Protein AF-A0A849E1C5-F1 (afdb_monomer_lite)

pLDDT: mean 87.69, std 10.36, range [52.19, 96.81]

Structure (mmCIF, N/CA/C/O backbone):
data_AF-A0A849E1C5-F1
#
_entry.id   AF-A0A849E1C5-F1
#
loop_
_atom_site.group_PDB
_atom_site.id
_atom_site.type_symbol
_atom_site.label_atom_id
_atom_site.label_alt_id
_atom_site.label_comp_id
_atom_site.label_asym_id
_atom_site.label_entity_id
_atom_site.label_seq_id
_atom_site.pdbx_PDB_ins_code
_atom_site.Cartn_x
_atom_site.Cartn_y
_atom_site.Cartn_z
_atom_site.occupancy
_atom_site.B_iso_or_equiv
_atom_site.auth_seq_id
_atom_site.auth_comp_id
_atom_site.auth_asym_id
_atom_site.auth_atom_id
_atom_site.pdbx_PDB_model_num
ATOM 1 N N . MET A 1 1 ? -20.811 -6.276 10.883 1.00 52.19 1 MET A N 1
ATOM 2 C CA . MET A 1 1 ? -19.353 -6.539 10.820 1.00 52.19 1 MET A CA 1
ATOM 3 C C . MET A 1 1 ? -18.674 -5.496 11.689 1.00 52.19 1 MET A C 1
ATOM 5 O O . MET A 1 1 ? -19.154 -4.373 11.677 1.00 52.19 1 MET A O 1
ATOM 9 N N . SER A 1 2 ? -17.645 -5.842 12.468 1.00 62.50 2 SER A N 1
ATOM 10 C CA . SER A 1 2 ? -16.882 -4.824 13.203 1.00 62.50 2 SER A CA 1
ATOM 11 C C . SER A 1 2 ? -16.233 -3.858 12.209 1.00 62.50 2 SER A C 1
ATOM 13 O O . SER A 1 2 ? -15.779 -4.284 11.147 1.00 62.50 2 SER A O 1
ATOM 15 N N . GLU A 1 3 ? -16.220 -2.572 12.541 1.00 67.12 3 GLU A N 1
ATOM 16 C CA . GLU A 1 3 ? -15.715 -1.471 11.708 1.00 67.12 3 GLU A CA 1
ATOM 17 C C . GLU A 1 3 ? -14.304 -1.746 11.161 1.00 67.12 3 GLU A C 1
ATOM 19 O O . GLU A 1 3 ? -14.019 -1.542 9.983 1.00 67.12 3 GLU A O 1
ATOM 24 N N . ASN A 1 4 ? -13.467 -2.388 11.976 1.00 70.50 4 ASN A N 1
ATOM 25 C CA . ASN A 1 4 ? -12.127 -2.817 11.601 1.00 70.50 4 ASN A CA 1
ATOM 26 C C . ASN A 1 4 ? -12.085 -3.866 10.467 1.00 70.50 4 ASN A C 1
ATOM 28 O O . ASN A 1 4 ? -11.294 -3.766 9.528 1.00 70.50 4 ASN A O 1
ATOM 32 N N . LYS A 1 5 ? -12.992 -4.855 10.495 1.00 72.81 5 LYS A N 1
ATOM 33 C CA . LYS A 1 5 ? -13.091 -5.861 9.422 1.00 72.81 5 LYS A CA 1
ATOM 34 C C . LYS A 1 5 ? -13.491 -5.220 8.094 1.00 72.81 5 LYS A C 1
ATOM 36 O O . LYS A 1 5 ? -13.080 -5.714 7.047 1.00 72.81 5 LYS A O 1
ATOM 41 N N . ASN A 1 6 ? -14.274 -4.140 8.147 1.00 83.94 6 ASN A N 1
ATOM 42 C CA . ASN A 1 6 ? -14.624 -3.360 6.967 1.00 83.94 6 ASN A CA 1
ATOM 43 C C . ASN A 1 6 ? -13.403 -2.591 6.440 1.00 83.94 6 ASN A C 1
ATOM 45 O O . ASN A 1 6 ? -13.082 -2.708 5.261 1.00 83.94 6 ASN A O 1
ATOM 49 N N . LEU A 1 7 ? -12.659 -1.909 7.319 1.00 86.56 7 LEU A N 1
ATOM 50 C CA . LEU A 1 7 ? -11.439 -1.189 6.943 1.00 86.56 7 LEU A CA 1
ATOM 51 C C . LEU A 1 7 ? -10.415 -2.104 6.260 1.00 86.56 7 LEU A C 1
ATOM 53 O O . LEU A 1 7 ? -9.977 -1.812 5.149 1.00 86.56 7 LEU A O 1
ATOM 57 N N . LYS A 1 8 ? -10.091 -3.255 6.862 1.00 90.00 8 LYS A N 1
ATOM 58 C CA . LYS A 1 8 ? -9.167 -4.225 6.255 1.00 90.00 8 LYS A CA 1
ATOM 59 C C . LYS A 1 8 ? -9.617 -4.652 4.854 1.00 90.00 8 LYS A C 1
ATOM 61 O O . LYS A 1 8 ? -8.793 -4.766 3.950 1.00 90.00 8 LYS A O 1
ATOM 66 N N . HIS A 1 9 ? -10.914 -4.898 4.662 1.00 91.06 9 HIS A N 1
ATOM 67 C CA . HIS A 1 9 ? -11.448 -5.299 3.361 1.00 91.06 9 HIS A CA 1
ATOM 68 C C . HIS A 1 9 ? -11.294 -4.188 2.314 1.00 91.06 9 HIS A C 1
ATOM 70 O O . HIS A 1 9 ? -10.882 -4.463 1.188 1.00 91.06 9 HIS A O 1
ATOM 76 N N . LEU A 1 10 ? -11.572 -2.939 2.696 1.00 92.62 10 LEU A N 1
ATOM 77 C CA . LEU A 1 10 ? -11.429 -1.770 1.826 1.00 92.62 10 LEU A CA 1
ATOM 78 C C . LEU A 1 10 ? -9.964 -1.533 1.436 1.00 92.62 10 LEU A C 1
ATOM 80 O O . LEU A 1 10 ? -9.668 -1.340 0.259 1.00 92.62 10 LEU A O 1
ATOM 84 N N . VAL A 1 11 ? -9.036 -1.653 2.389 1.00 94.12 11 VAL A N 1
ATOM 85 C CA . VAL A 1 11 ? -7.591 -1.542 2.126 1.00 94.12 11 VAL A CA 1
ATOM 86 C C . VAL A 1 11 ? -7.105 -2.643 1.179 1.00 94.12 11 VAL A C 1
ATOM 88 O O . VAL A 1 11 ? -6.348 -2.367 0.249 1.00 94.12 11 VAL A O 1
ATOM 91 N N . LEU A 1 12 ? -7.562 -3.886 1.353 1.00 94.62 12 LEU A N 1
ATOM 92 C CA . LEU A 1 12 ? -7.203 -4.986 0.449 1.00 94.62 12 LEU A CA 1
ATOM 93 C C . LEU A 1 12 ? -7.784 -4.803 -0.960 1.00 94.62 12 LEU A C 1
ATOM 95 O O . LEU A 1 12 ? -7.115 -5.118 -1.947 1.00 94.62 12 LEU A O 1
ATOM 99 N N . ALA A 1 13 ? -9.005 -4.277 -1.072 1.00 95.12 13 ALA A N 1
ATOM 100 C CA . ALA A 1 13 ? -9.595 -3.928 -2.362 1.00 95.12 13 ALA A CA 1
ATOM 101 C C . ALA A 1 13 ? -8.781 -2.827 -3.059 1.00 95.12 13 ALA A C 1
ATOM 103 O O . ALA A 1 13 ? -8.451 -2.956 -4.240 1.00 95.12 13 ALA A O 1
ATOM 104 N N . LEU A 1 14 ? -8.376 -1.799 -2.309 1.00 95.75 14 LEU A N 1
ATOM 105 C CA . LEU A 1 14 ? -7.531 -0.725 -2.814 1.00 95.75 14 LEU A CA 1
ATOM 106 C C . LEU A 1 14 ? -6.171 -1.251 -3.299 1.00 95.75 14 LEU A C 1
ATOM 108 O O . LEU A 1 14 ? -5.758 -0.962 -4.422 1.00 95.75 14 LEU A O 1
ATOM 112 N N . LEU A 1 15 ? -5.510 -2.092 -2.502 1.00 96.81 15 LEU A N 1
ATOM 113 C CA . LEU A 1 15 ? -4.254 -2.740 -2.880 1.00 96.81 15 LEU A CA 1
ATOM 114 C C . LEU A 1 15 ? -4.395 -3.552 -4.176 1.00 96.81 15 LEU A C 1
ATOM 116 O O . LEU A 1 15 ? -3.517 -3.502 -5.037 1.00 96.81 15 LEU A O 1
ATOM 120 N N . ASN A 1 16 ? -5.497 -4.284 -4.349 1.00 96.56 16 ASN A N 1
ATOM 121 C CA . ASN A 1 16 ? -5.740 -5.044 -5.575 1.00 96.56 16 ASN A CA 1
ATOM 122 C C . ASN A 1 16 ? -5.920 -4.140 -6.802 1.00 96.56 16 ASN A C 1
ATOM 124 O O . ASN A 1 16 ? -5.407 -4.479 -7.870 1.00 96.56 16 ASN A O 1
ATOM 128 N N . ASN A 1 17 ? -6.554 -2.975 -6.654 1.00 95.94 17 ASN A N 1
ATOM 129 C CA . ASN A 1 17 ? -6.623 -1.985 -7.731 1.00 95.94 17 ASN A CA 1
ATOM 130 C C . ASN A 1 17 ? -5.222 -1.495 -8.123 1.00 95.94 17 ASN A C 1
ATOM 132 O O . ASN A 1 17 ? -4.897 -1.433 -9.308 1.00 95.94 17 ASN A O 1
ATOM 136 N N . HIS A 1 18 ? -4.357 -1.213 -7.146 1.00 96.12 18 HIS A N 1
ATOM 137 C CA . HIS A 1 18 ? -2.968 -0.817 -7.408 1.00 96.12 18 HIS A CA 1
ATOM 138 C C . HIS A 1 18 ? -2.136 -1.937 -8.038 1.00 96.12 18 HIS A C 1
ATOM 140 O O . HIS A 1 18 ? -1.365 -1.674 -8.956 1.00 96.12 18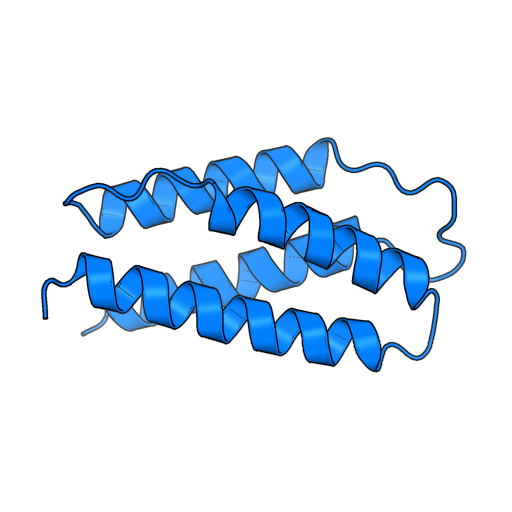 HIS A O 1
ATOM 146 N N . ARG A 1 19 ? -2.350 -3.202 -7.651 1.00 95.38 19 ARG A N 1
ATOM 147 C CA . ARG A 1 19 ? -1.720 -4.361 -8.316 1.00 95.38 19 ARG A CA 1
ATOM 148 C C . ARG A 1 19 ? -2.104 -4.444 -9.794 1.00 95.38 19 ARG A C 1
ATOM 150 O O . ARG A 1 19 ? -1.244 -4.707 -10.632 1.00 95.38 19 ARG A O 1
ATOM 157 N N . GLN A 1 20 ? -3.373 -4.199 -10.124 1.00 95.19 20 GLN A N 1
ATOM 158 C CA . GLN A 1 20 ? -3.838 -4.169 -11.514 1.00 95.19 20 GLN A CA 1
ATOM 159 C C . GLN A 1 20 ? -3.246 -2.986 -12.289 1.00 95.19 20 GLN A C 1
ATOM 161 O O . GLN A 1 20 ? -2.791 -3.173 -13.416 1.00 95.19 20 GLN A O 1
ATOM 166 N N . LYS A 1 21 ? -3.202 -1.787 -11.688 1.00 92.69 21 LYS A N 1
ATOM 167 C CA . LYS A 1 21 ? -2.559 -0.603 -12.286 1.00 92.69 21 LYS A CA 1
ATOM 168 C C . LYS A 1 21 ? -1.078 -0.868 -12.579 1.00 92.69 21 LYS A C 1
ATOM 170 O O . LYS A 1 21 ? -0.656 -0.696 -13.717 1.00 92.69 21 LYS A O 1
ATOM 175 N N . ALA A 1 22 ? -0.330 -1.389 -11.605 1.00 91.38 22 ALA A N 1
ATOM 176 C CA . ALA A 1 22 ? 1.078 -1.752 -11.767 1.00 91.38 22 ALA A CA 1
ATOM 177 C C . ALA A 1 22 ? 1.286 -2.802 -12.873 1.00 91.38 22 ALA A C 1
ATOM 179 O O . ALA A 1 22 ? 2.172 -2.661 -13.715 1.00 91.38 22 ALA A O 1
ATOM 180 N N . ALA A 1 23 ? 0.428 -3.827 -12.938 1.00 91.50 23 ALA A N 1
ATOM 181 C CA . ALA A 1 23 ? 0.477 -4.841 -13.993 1.00 91.50 23 ALA A CA 1
ATOM 182 C C . ALA A 1 23 ? 0.191 -4.282 -15.400 1.00 91.50 23 ALA A C 1
ATOM 184 O O . ALA A 1 23 ? 0.626 -4.876 -16.389 1.00 91.50 23 ALA A O 1
ATOM 185 N N . ASN A 1 24 ? -0.504 -3.151 -15.493 1.00 90.56 24 ASN A N 1
ATOM 186 C CA . ASN A 1 24 ? -0.816 -2.462 -16.742 1.00 90.56 24 ASN A CA 1
ATOM 187 C C . ASN A 1 24 ? 0.090 -1.246 -16.999 1.00 90.56 24 ASN A C 1
ATOM 189 O O . ASN A 1 24 ? -0.170 -0.503 -17.944 1.00 90.56 24 ASN A O 1
ATOM 193 N N . SER A 1 25 ? 1.139 -1.035 -16.192 1.00 85.88 25 SER A N 1
ATOM 194 C CA . SER A 1 25 ? 2.066 0.079 -16.398 1.00 85.88 25 SER A CA 1
ATOM 195 C C . SER A 1 25 ? 2.742 -0.022 -17.767 1.00 85.88 25 SER A C 1
ATOM 197 O O . SER A 1 25 ? 3.230 -1.088 -18.154 1.00 85.88 25 SER A O 1
ATOM 199 N N . ALA A 1 26 ? 2.770 1.097 -18.492 1.00 82.44 26 ALA A N 1
ATOM 200 C CA . ALA A 1 26 ? 3.378 1.193 -19.818 1.00 82.44 26 ALA A CA 1
ATOM 201 C C . ALA A 1 26 ? 4.917 1.193 -19.767 1.00 82.44 26 ALA A C 1
ATOM 203 O O . ALA A 1 26 ? 5.557 0.741 -20.714 1.00 82.44 26 ALA A O 1
ATOM 204 N N . TYR A 1 27 ? 5.492 1.665 -18.658 1.00 77.56 27 TYR A N 1
ATOM 205 C CA . TYR A 1 27 ? 6.934 1.801 -18.440 1.00 77.56 27 TYR A CA 1
ATOM 206 C C . TYR A 1 27 ? 7.320 1.194 -17.090 1.00 77.56 27 TYR A C 1
ATOM 208 O O . TYR A 1 27 ? 6.503 1.199 -16.165 1.00 77.56 27 TYR A O 1
ATOM 216 N N . ASP A 1 28 ? 8.532 0.635 -17.001 1.00 80.81 28 ASP A N 1
ATOM 217 C CA . ASP A 1 28 ? 9.120 0.043 -15.787 1.00 80.81 28 ASP A CA 1
ATOM 218 C C . ASP A 1 28 ? 8.136 -0.813 -14.980 1.00 80.81 28 ASP A C 1
ATOM 220 O O . ASP A 1 28 ? 8.031 -0.760 -13.755 1.00 80.81 28 ASP A O 1
ATOM 224 N 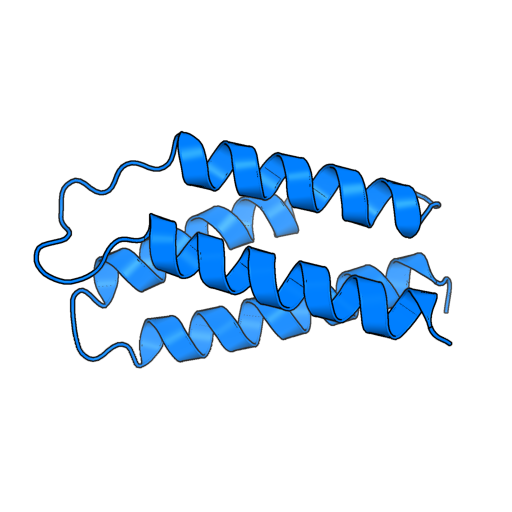N . LYS A 1 29 ? 7.371 -1.637 -15.699 1.00 86.75 29 LYS A N 1
ATOM 225 C CA . LYS A 1 29 ? 6.321 -2.488 -15.133 1.00 86.75 29 LYS A CA 1
ATOM 226 C C . LYS A 1 29 ? 6.831 -3.371 -13.991 1.00 86.75 29 LYS A C 1
ATOM 228 O O . LYS A 1 29 ? 6.106 -3.594 -13.026 1.00 86.75 29 LYS A O 1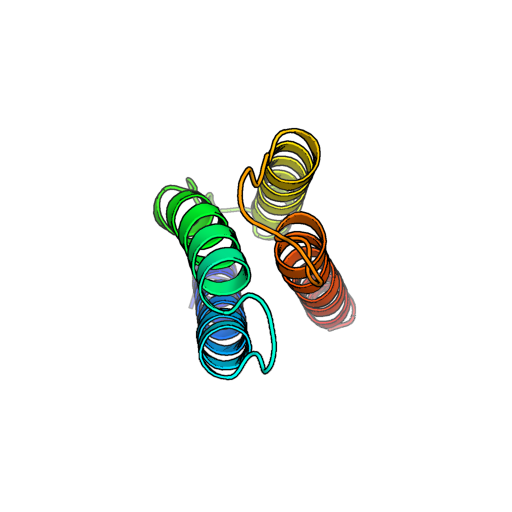
ATOM 233 N N . SER A 1 30 ? 8.061 -3.876 -14.082 1.00 88.19 30 SER A N 1
ATOM 234 C CA . SER A 1 30 ? 8.691 -4.640 -13.000 1.00 88.19 30 SER A CA 1
ATOM 235 C C . SER A 1 30 ? 8.872 -3.805 -11.733 1.00 88.19 30 SER A C 1
ATOM 237 O O . SER A 1 30 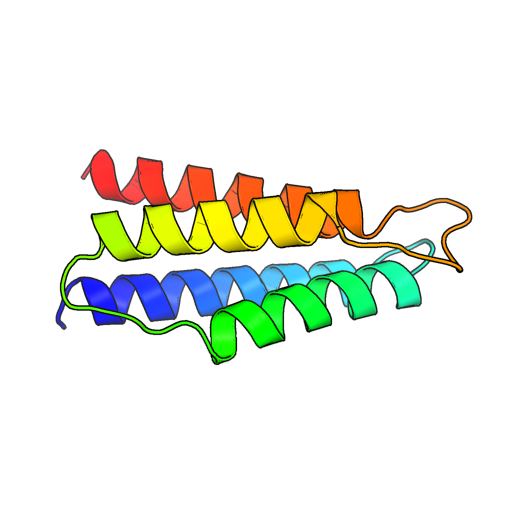? 8.571 -4.315 -10.657 1.00 88.19 30 SER A O 1
ATOM 239 N N . VAL A 1 31 ? 9.284 -2.541 -11.856 1.00 89.19 31 VAL A N 1
ATOM 240 C CA . VAL A 1 31 ? 9.459 -1.601 -10.737 1.00 89.19 31 VAL A CA 1
ATOM 241 C C . VAL A 1 31 ? 8.122 -1.348 -10.047 1.00 89.19 31 VAL A C 1
ATOM 243 O O . VAL A 1 31 ? 7.998 -1.580 -8.845 1.00 89.19 31 VAL A O 1
ATOM 246 N N . ALA A 1 32 ? 7.084 -1.000 -10.813 1.00 91.00 32 ALA A N 1
ATOM 247 C CA . ALA A 1 32 ? 5.745 -0.774 -10.264 1.00 91.00 32 ALA A CA 1
ATOM 248 C C . ALA A 1 32 ? 5.188 -2.029 -9.564 1.00 91.00 32 ALA A C 1
ATOM 250 O O . ALA A 1 32 ? 4.651 -1.962 -8.455 1.00 91.00 32 ALA A O 1
ATOM 251 N N . ILE A 1 33 ? 5.346 -3.209 -10.182 1.00 93.06 33 ILE A N 1
ATOM 252 C CA . ILE A 1 33 ? 4.905 -4.482 -9.591 1.00 93.06 33 ILE A CA 1
ATOM 253 C C . ILE A 1 33 ? 5.661 -4.769 -8.291 1.00 93.06 33 ILE A C 1
ATOM 255 O O . ILE A 1 33 ? 5.033 -5.162 -7.308 1.00 93.06 33 ILE A O 1
ATOM 259 N N . GLN A 1 34 ? 6.983 -4.594 -8.266 1.00 92.88 34 GLN A N 1
ATOM 260 C CA . GLN A 1 34 ? 7.803 -4.851 -7.079 1.00 92.88 34 GLN A CA 1
ATOM 261 C C . GLN A 1 34 ? 7.462 -3.893 -5.935 1.00 92.88 34 GLN A C 1
ATOM 263 O O . GLN A 1 34 ? 7.312 -4.340 -4.792 1.00 92.88 34 GLN A O 1
ATOM 268 N N . ALA A 1 35 ? 7.249 -2.615 -6.240 1.00 93.19 35 ALA A N 1
ATOM 269 C CA . ALA A 1 35 ? 6.890 -1.600 -5.259 1.00 93.19 35 ALA A CA 1
ATOM 270 C C . ALA A 1 35 ? 5.544 -1.906 -4.596 1.00 93.19 35 ALA A C 1
ATOM 272 O O . ALA A 1 35 ? 5.449 -2.009 -3.368 1.00 93.19 35 ALA A O 1
ATOM 273 N N . ILE A 1 36 ? 4.514 -2.176 -5.405 1.00 95.94 36 ILE A N 1
ATOM 274 C CA . ILE A 1 36 ? 3.185 -2.533 -4.899 1.00 95.94 36 ILE A CA 1
ATOM 275 C C . ILE A 1 36 ? 3.185 -3.905 -4.215 1.00 95.94 36 ILE A C 1
ATOM 277 O O . ILE A 1 36 ? 2.488 -4.094 -3.217 1.00 95.94 36 ILE A O 1
ATOM 281 N N . ALA A 1 37 ? 3.977 -4.872 -4.684 1.00 95.12 37 ALA A N 1
ATOM 282 C CA . ALA A 1 37 ? 4.129 -6.152 -3.995 1.00 95.12 37 ALA A CA 1
ATOM 283 C C . ALA A 1 37 ? 4.765 -5.976 -2.608 1.00 95.12 37 ALA A C 1
ATOM 285 O O . ALA A 1 37 ? 4.342 -6.633 -1.655 1.00 95.12 37 ALA A O 1
ATOM 286 N N . THR A 1 38 ? 5.740 -5.076 -2.477 1.00 95.06 38 THR A N 1
ATOM 287 C CA . THR A 1 38 ? 6.397 -4.766 -1.201 1.00 95.06 38 THR A CA 1
ATOM 288 C C . THR A 1 38 ? 5.433 -4.081 -0.235 1.00 95.06 38 THR A C 1
ATOM 290 O O . THR A 1 38 ? 5.292 -4.537 0.901 1.00 95.06 38 THR A O 1
ATOM 293 N N . ALA A 1 39 ? 4.688 -3.072 -0.696 1.00 95.88 39 ALA A N 1
ATOM 294 C CA . ALA A 1 39 ? 3.614 -2.462 0.091 1.00 95.88 39 ALA A CA 1
ATOM 295 C C . ALA A 1 39 ? 2.534 -3.486 0.483 1.00 95.88 39 ALA A C 1
ATOM 297 O O . ALA A 1 39 ? 2.056 -3.497 1.616 1.00 95.88 39 ALA A O 1
ATOM 298 N N . GLY A 1 40 ? 2.200 -4.407 -0.424 1.00 96.12 40 GLY A N 1
ATOM 299 C CA . GLY A 1 40 ? 1.250 -5.482 -0.162 1.00 96.12 40 GLY A CA 1
ATOM 300 C C . GLY A 1 40 ? 1.693 -6.418 0.961 1.00 96.12 40 GLY A C 1
ATOM 301 O O . GLY A 1 40 ? 0.890 -6.723 1.834 1.00 96.12 40 GLY A O 1
ATOM 302 N N . LYS A 1 41 ? 2.974 -6.807 1.008 1.00 96.31 41 LYS A N 1
ATOM 303 C CA . LYS A 1 41 ? 3.518 -7.614 2.118 1.00 96.31 41 LYS A CA 1
ATOM 304 C C . LYS A 1 41 ? 3.397 -6.901 3.465 1.00 96.31 41 LYS A C 1
ATOM 306 O O . LYS A 1 41 ? 3.103 -7.549 4.469 1.00 96.31 41 LYS A O 1
ATOM 311 N N . LEU A 1 42 ? 3.612 -5.585 3.493 1.00 96.19 42 LEU A N 1
ATOM 312 C CA . LEU A 1 42 ? 3.423 -4.776 4.698 1.00 96.19 42 LEU A CA 1
ATOM 313 C C . LEU A 1 42 ? 1.955 -4.806 5.146 1.00 96.19 42 LEU A C 1
ATOM 315 O O . LEU A 1 42 ? 1.684 -5.098 6.305 1.00 96.19 42 LEU A O 1
ATOM 319 N N . ILE A 1 43 ? 1.009 -4.594 4.226 1.00 95.00 43 ILE A N 1
ATOM 320 C CA . ILE A 1 43 ? -0.436 -4.648 4.514 1.00 95.00 43 ILE A CA 1
ATOM 321 C C . ILE A 1 43 ? -0.871 -6.046 4.988 1.00 95.00 43 ILE A C 1
ATOM 323 O O . ILE A 1 43 ? -1.647 -6.164 5.937 1.00 95.00 43 ILE A O 1
ATOM 327 N N . ASP A 1 44 ? -0.366 -7.106 4.355 1.00 93.12 44 ASP A N 1
ATOM 328 C CA . ASP A 1 44 ? -0.720 -8.494 4.678 1.00 93.12 44 ASP A CA 1
ATOM 329 C C . ASP A 1 44 ? -0.229 -8.906 6.078 1.00 93.12 44 ASP A C 1
ATOM 331 O O . ASP A 1 44 ? -0.884 -9.699 6.759 1.00 93.12 44 ASP A O 1
ATOM 335 N N . THR A 1 45 ? 0.904 -8.351 6.522 1.00 93.50 45 THR A N 1
ATOM 336 C CA . THR A 1 45 ? 1.505 -8.612 7.843 1.00 93.50 45 THR A CA 1
ATOM 337 C C . THR A 1 45 ? 1.093 -7.600 8.918 1.00 93.50 45 THR A C 1
ATOM 339 O O . THR A 1 45 ? 1.396 -7.802 10.100 1.00 93.50 45 THR A O 1
ATOM 342 N N . PHE A 1 46 ? 0.368 -6.545 8.534 1.00 93.88 46 PHE A N 1
ATOM 343 C CA . PHE A 1 46 ? -0.091 -5.495 9.434 1.00 93.88 46 PHE A CA 1
ATOM 344 C C . PHE A 1 46 ? -0.996 -6.060 10.537 1.00 93.88 46 PHE A C 1
ATOM 346 O O . PHE A 1 46 ? -1.922 -6.840 10.286 1.00 93.88 46 PHE A O 1
ATOM 353 N N . GLN A 1 47 ? -0.718 -5.662 11.777 1.00 91.62 47 GLN A N 1
ATOM 354 C CA . GLN A 1 47 ? -1.467 -6.103 12.949 1.00 91.62 47 GLN A CA 1
ATOM 355 C C . GLN A 1 47 ? -2.667 -5.182 13.165 1.00 91.62 47 GLN A C 1
ATOM 357 O O . GLN A 1 47 ? -2.544 -4.113 13.754 1.00 91.62 47 GLN A O 1
ATOM 362 N N . TRP A 1 48 ? -3.823 -5.616 12.667 1.00 89.44 48 TRP A N 1
ATOM 363 C CA . TRP A 1 48 ? -5.096 -4.916 12.834 1.00 89.44 48 TRP A CA 1
ATOM 364 C C . TRP A 1 48 ? -5.593 -5.036 14.281 1.00 89.44 48 TRP A C 1
ATOM 366 O O . TRP A 1 48 ? -5.616 -6.134 14.845 1.00 89.44 48 TRP A O 1
ATOM 376 N N . THR A 1 49 ? -5.993 -3.916 14.873 1.00 87.75 49 THR A N 1
ATOM 377 C CA . THR A 1 49 ? -6.507 -3.813 16.242 1.00 87.75 49 THR A CA 1
ATOM 378 C C . THR A 1 49 ? -8.036 -3.675 16.248 1.00 87.75 49 THR A C 1
ATOM 380 O O . THR A 1 49 ? -8.712 -4.047 15.294 1.00 87.75 49 THR A O 1
ATOM 383 N N . GLU A 1 50 ? -8.634 -3.187 17.338 1.00 82.12 50 GLU A N 1
ATOM 384 C CA . GLU A 1 50 ? -10.069 -2.866 17.373 1.00 82.12 50 GLU A CA 1
ATOM 385 C C . GLU A 1 50 ? -10.364 -1.418 16.945 1.00 82.12 50 GLU A C 1
ATOM 387 O O . GLU A 1 50 ? -11.501 -1.105 16.598 1.00 82.12 50 GLU A O 1
ATOM 392 N N . SER A 1 51 ? -9.350 -0.544 16.902 1.00 87.12 51 SER A N 1
ATOM 393 C CA . SER A 1 51 ? -9.509 0.874 16.559 1.00 87.12 51 SER A CA 1
ATOM 394 C C . SER A 1 51 ? -9.182 1.121 15.090 1.00 87.12 51 SER A C 1
ATOM 396 O O . SER A 1 51 ? -8.016 1.156 14.700 1.00 87.12 51 SER A O 1
ATOM 398 N N . ALA A 1 52 ? -10.218 1.331 14.274 1.00 84.69 52 ALA A N 1
ATOM 399 C CA . ALA A 1 52 ? -10.063 1.632 12.851 1.00 84.69 52 ALA A CA 1
ATOM 400 C C . ALA A 1 52 ? -9.218 2.899 12.612 1.00 84.69 52 ALA A C 1
ATOM 402 O O . ALA A 1 52 ? -8.368 2.911 11.727 1.00 84.69 52 ALA A O 1
ATOM 403 N N . HIS A 1 53 ? -9.390 3.932 13.442 1.00 85.94 53 HIS A N 1
ATOM 404 C CA . HIS A 1 53 ? -8.620 5.174 13.341 1.00 85.94 53 HIS A CA 1
ATOM 405 C C . HIS A 1 53 ? -7.121 4.968 13.630 1.00 85.94 53 HIS A C 1
ATOM 407 O O . HIS A 1 53 ? -6.266 5.452 12.880 1.00 85.94 53 HIS A O 1
ATOM 413 N N . ASN A 1 54 ? -6.788 4.212 14.685 1.00 89.69 54 ASN A N 1
ATOM 414 C CA . ASN A 1 54 ? -5.390 3.917 15.017 1.00 89.69 54 ASN A CA 1
ATOM 415 C C . ASN A 1 54 ? -4.751 3.034 13.947 1.00 89.69 54 ASN A C 1
ATOM 417 O O . ASN A 1 54 ? -3.624 3.295 13.534 1.00 89.69 54 ASN A O 1
ATOM 421 N N . ASP A 1 55 ? -5.475 2.024 13.466 1.00 91.38 55 ASP A N 1
ATOM 422 C CA . ASP A 1 55 ? -4.992 1.143 12.406 1.00 91.38 55 ASP A CA 1
ATOM 423 C C . ASP A 1 55 ? -4.715 1.913 11.120 1.00 91.38 55 ASP A C 1
ATOM 425 O O . ASP A 1 55 ? -3.670 1.721 10.503 1.00 91.38 55 ASP A O 1
ATOM 429 N N . HIS A 1 56 ? -5.601 2.837 10.750 1.00 90.56 56 HIS A N 1
ATOM 430 C CA . HIS A 1 56 ? -5.407 3.678 9.578 1.00 90.56 56 HIS A CA 1
ATOM 431 C C . HIS A 1 56 ? -4.162 4.563 9.704 1.00 90.56 56 HIS A C 1
ATOM 433 O O . HIS A 1 56 ? -3.353 4.647 8.780 1.00 90.56 56 HIS A O 1
ATOM 439 N N . THR A 1 57 ? -3.989 5.210 10.858 1.00 91.94 57 THR A N 1
ATOM 440 C CA . THR A 1 57 ? -2.840 6.085 11.129 1.00 91.94 57 THR A CA 1
ATOM 441 C C . THR A 1 57 ? -1.52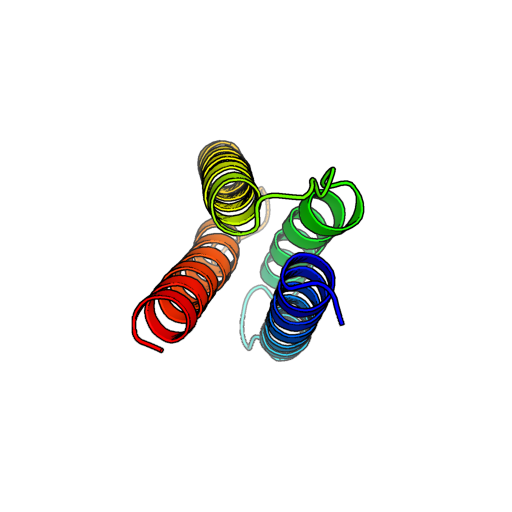8 5.301 11.124 1.00 91.94 57 THR A C 1
ATOM 443 O O . THR A 1 57 ? -0.580 5.684 10.439 1.00 91.94 57 THR A O 1
ATOM 446 N N . ASN A 1 58 ? -1.486 4.168 11.826 1.00 94.56 58 ASN A N 1
ATOM 447 C CA . ASN A 1 58 ? -0.298 3.321 11.917 1.00 94.56 58 ASN A CA 1
ATOM 448 C C . ASN A 1 58 ? 0.072 2.710 10.559 1.00 94.56 58 ASN A C 1
ATOM 450 O O . ASN A 1 58 ? 1.255 2.621 10.215 1.00 94.56 58 ASN A O 1
ATOM 454 N N . LEU A 1 59 ? -0.926 2.298 9.770 1.00 95.12 59 LEU A N 1
ATOM 455 C CA . LEU A 1 59 ? -0.700 1.771 8.429 1.00 95.12 59 LEU A CA 1
ATOM 456 C C . LEU A 1 59 ? -0.141 2.848 7.494 1.00 95.12 59 LEU A C 1
ATOM 458 O O . LEU A 1 59 ? 0.832 2.580 6.790 1.00 95.12 59 LEU A O 1
ATOM 462 N N . LEU A 1 60 ? -0.708 4.060 7.515 1.00 95.50 60 LEU A N 1
ATOM 463 C CA . LEU A 1 60 ? -0.198 5.193 6.736 1.00 95.50 60 LEU A CA 1
ATOM 464 C C . LEU A 1 60 ? 1.262 5.493 7.080 1.00 95.50 60 LEU A C 1
ATOM 466 O O . LEU A 1 60 ? 2.094 5.526 6.178 1.00 95.50 60 LEU A O 1
ATOM 470 N N . GLN A 1 61 ? 1.591 5.619 8.367 1.00 95.88 61 GLN A N 1
ATOM 471 C CA . GLN A 1 61 ? 2.969 5.854 8.813 1.00 95.88 61 GLN A CA 1
ATOM 472 C C . GLN A 1 61 ? 3.925 4.748 8.348 1.00 95.88 61 GLN A C 1
ATOM 474 O O . GLN A 1 61 ? 5.035 5.025 7.898 1.00 95.88 61 GLN A O 1
ATOM 479 N N . SER A 1 62 ? 3.488 3.488 8.410 1.00 96.44 62 SER A N 1
ATOM 480 C CA . SER A 1 62 ? 4.296 2.348 7.964 1.00 96.44 62 SER A CA 1
ATOM 481 C C . SER A 1 62 ? 4.541 2.371 6.450 1.00 96.44 62 SER A C 1
ATOM 483 O O . SER A 1 62 ? 5.643 2.066 5.995 1.00 96.44 62 SER A O 1
ATOM 485 N N . LEU A 1 63 ? 3.535 2.756 5.658 1.00 96.31 63 LEU A N 1
ATOM 486 C CA . LEU A 1 63 ? 3.657 2.896 4.205 1.00 96.31 63 LEU A CA 1
ATOM 487 C C . LEU A 1 63 ? 4.495 4.118 3.806 1.00 96.31 63 LEU A C 1
ATOM 489 O O . LEU A 1 63 ? 5.262 4.032 2.849 1.00 96.31 63 LEU A O 1
ATOM 493 N N . GLU A 1 64 ? 4.399 5.233 4.533 1.00 95.81 64 GLU A N 1
ATOM 494 C CA . GLU A 1 64 ? 5.260 6.403 4.325 1.00 95.81 64 GLU A CA 1
ATOM 495 C C . GLU A 1 64 ? 6.724 6.066 4.604 1.00 95.81 64 GLU A C 1
ATOM 497 O O . GLU A 1 64 ? 7.574 6.303 3.744 1.00 95.81 64 GLU A O 1
ATOM 502 N N . ALA A 1 65 ? 7.005 5.414 5.735 1.00 94.94 65 ALA A N 1
ATOM 503 C CA . ALA A 1 65 ? 8.345 4.940 6.060 1.00 94.94 65 ALA A CA 1
ATOM 504 C C . ALA A 1 65 ? 8.864 3.948 5.007 1.00 94.94 65 ALA A C 1
ATOM 506 O O . ALA A 1 65 ? 10.032 4.020 4.612 1.00 94.94 65 ALA A O 1
ATOM 507 N N . LEU A 1 66 ? 8.003 3.051 4.506 1.00 94.44 66 LEU A N 1
ATOM 508 C CA . LEU A 1 66 ? 8.350 2.184 3.384 1.00 94.44 66 LEU A CA 1
ATOM 509 C C . LEU A 1 66 ? 8.733 3.024 2.163 1.00 94.44 66 LEU A C 1
ATOM 511 O O . LEU A 1 66 ? 9.822 2.830 1.641 1.00 94.44 66 LEU A O 1
ATOM 515 N N . ARG A 1 67 ? 7.894 3.975 1.735 1.00 93.88 67 ARG A N 1
ATOM 516 C CA . ARG A 1 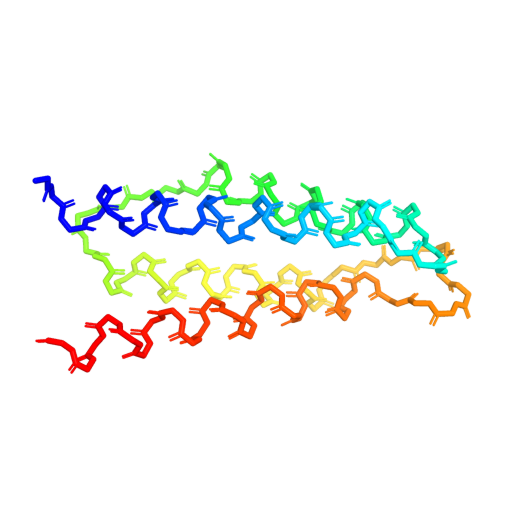67 ? 8.151 4.842 0.571 1.00 93.88 67 ARG A CA 1
ATOM 517 C C . ARG A 1 67 ? 9.471 5.603 0.688 1.00 93.88 67 ARG A C 1
ATOM 519 O O . ARG A 1 67 ? 10.200 5.720 -0.294 1.00 93.88 67 ARG A O 1
ATOM 526 N N . GLU A 1 68 ? 9.773 6.152 1.859 1.00 91.06 68 GLU A N 1
ATOM 527 C CA . GLU A 1 68 ? 11.001 6.920 2.089 1.00 91.06 68 GLU A CA 1
ATOM 528 C C . GLU A 1 68 ? 12.254 6.055 1.927 1.00 91.06 68 GLU A C 1
ATOM 530 O O . GLU A 1 68 ? 13.200 6.470 1.248 1.00 91.06 68 GLU A O 1
ATOM 535 N N . ASN A 1 69 ? 12.218 4.838 2.474 1.00 89.56 69 ASN A N 1
ATOM 536 C CA . ASN A 1 69 ? 13.334 3.890 2.458 1.00 89.56 69 ASN A CA 1
ATOM 537 C C . ASN A 1 69 ? 13.364 2.985 1.219 1.00 89.56 69 ASN A C 1
ATOM 539 O O . ASN A 1 69 ? 14.336 2.260 1.013 1.00 89.56 69 ASN A O 1
ATOM 543 N N . TYR A 1 70 ? 12.315 3.005 0.400 1.00 88.50 70 TYR A N 1
ATOM 544 C CA . TYR A 1 70 ? 12.221 2.171 -0.787 1.00 88.50 70 TYR A CA 1
ATOM 545 C C . TYR A 1 70 ? 13.282 2.590 -1.810 1.00 88.50 70 TYR A C 1
ATOM 547 O O . TYR A 1 70 ? 13.424 3.771 -2.121 1.00 88.50 70 TYR A O 1
ATOM 555 N N . TYR A 1 71 ? 14.047 1.637 -2.324 1.00 81.31 71 TYR A N 1
ATOM 556 C CA . TYR A 1 71 ? 15.092 1.893 -3.307 1.00 81.31 71 TYR A CA 1
ATOM 557 C C . TYR A 1 71 ? 14.873 0.983 -4.507 1.00 81.31 71 TYR A C 1
ATOM 559 O O . TYR A 1 71 ? 14.904 -0.238 -4.365 1.00 81.31 71 TYR A O 1
ATOM 567 N N . ASP A 1 72 ? 14.677 1.591 -5.672 1.00 75.12 72 ASP A N 1
ATOM 568 C CA . ASP A 1 72 ? 14.640 0.888 -6.947 1.00 75.12 72 ASP A CA 1
ATOM 569 C C . ASP A 1 72 ? 15.991 1.058 -7.630 1.00 75.12 72 ASP A C 1
ATOM 571 O O . ASP A 1 72 ? 16.397 2.180 -7.937 1.00 75.12 72 ASP A O 1
ATOM 575 N N . SER A 1 73 ? 16.691 -0.049 -7.877 1.00 64.44 73 SER A N 1
ATOM 576 C CA . SER A 1 73 ? 17.919 -0.035 -8.678 1.00 64.44 73 SER A CA 1
ATOM 577 C C . SER A 1 73 ? 17.649 0.063 -10.182 1.00 64.44 73 SER A C 1
ATOM 579 O O . SER A 1 73 ? 18.559 0.407 -10.931 1.00 64.44 73 SER A O 1
ATOM 581 N N . ASP A 1 74 ? 16.414 -0.228 -10.610 1.00 66.06 74 ASP A N 1
ATOM 582 C CA . ASP A 1 74 ? 16.097 -0.612 -11.993 1.00 66.06 74 ASP A CA 1
ATOM 583 C C . ASP A 1 74 ? 15.114 0.344 -12.708 1.00 66.06 74 ASP A C 1
ATOM 585 O O . ASP A 1 74 ? 14.664 0.036 -13.809 1.00 66.06 74 ASP A O 1
ATOM 589 N N . GLY A 1 75 ? 14.733 1.475 -12.099 1.00 61.97 75 GLY A N 1
ATOM 590 C CA . GLY A 1 75 ? 13.794 2.437 -12.701 1.00 61.97 75 GLY A CA 1
ATOM 591 C C . GLY A 1 75 ? 14.482 3.434 -13.635 1.00 61.97 75 GLY A C 1
ATOM 592 O O . GLY A 1 75 ? 15.359 4.179 -13.200 1.00 61.97 75 GLY A O 1
ATOM 593 N N . GLU A 1 76 ? 14.071 3.474 -14.904 1.00 64.25 76 GLU A N 1
ATOM 594 C CA . GLU A 1 76 ? 14.587 4.406 -15.921 1.00 64.25 76 GLU A CA 1
ATOM 595 C C . GLU A 1 76 ? 13.610 5.577 -16.168 1.00 64.25 76 GLU A C 1
ATOM 597 O O . GLU A 1 76 ? 14.028 6.711 -16.403 1.00 64.25 76 GLU A O 1
ATOM 602 N N . TYR A 1 77 ? 12.305 5.319 -16.048 1.00 61.66 77 TYR A N 1
ATOM 603 C CA . TYR A 1 77 ? 11.191 6.216 -16.371 1.00 61.66 77 TYR A CA 1
ATOM 604 C C . TYR A 1 77 ? 10.131 6.315 -15.261 1.00 61.66 77 TYR A C 1
ATOM 606 O O . TYR A 1 77 ? 9.448 7.338 -15.173 1.00 61.66 77 TYR A O 1
ATOM 614 N N . SER A 1 78 ? 9.964 5.286 -14.421 1.00 65.62 78 SER A N 1
ATOM 615 C CA . SER A 1 78 ? 9.077 5.309 -13.252 1.00 65.62 78 SER A CA 1
ATOM 616 C C . SER A 1 78 ? 9.844 5.052 -11.952 1.00 65.62 78 SER A C 1
ATOM 618 O O . SER A 1 78 ? 10.933 4.483 -11.930 1.00 65.62 78 SER A O 1
ATOM 620 N N . SER A 1 79 ? 9.273 5.518 -10.841 1.00 81.38 79 SER A N 1
ATOM 621 C CA . SER A 1 79 ? 9.804 5.265 -9.504 1.00 81.38 79 SER A CA 1
ATOM 622 C C . SER A 1 79 ? 8.764 4.496 -8.716 1.00 81.38 79 SER A C 1
ATOM 624 O O . SER A 1 79 ? 7.647 4.982 -8.544 1.00 81.38 79 SER A O 1
ATOM 626 N N . GLY A 1 80 ? 9.134 3.356 -8.146 1.00 85.88 80 GLY A N 1
ATOM 627 C CA . GLY A 1 80 ? 8.251 2.610 -7.264 1.00 85.88 80 GLY A CA 1
ATOM 628 C C . GLY A 1 80 ? 7.880 3.393 -6.001 1.00 85.88 80 GLY A C 1
ATOM 629 O O . GLY A 1 80 ? 6.815 3.170 -5.425 1.00 85.88 80 GLY A O 1
ATOM 630 N N . LYS A 1 81 ? 8.664 4.416 -5.617 1.00 91.44 81 LYS A N 1
ATOM 631 C CA . LYS A 1 81 ? 8.235 5.405 -4.609 1.00 91.44 81 LYS A CA 1
ATOM 632 C C . LYS A 1 81 ? 6.970 6.152 -5.028 1.00 91.44 81 LYS A C 1
ATOM 634 O O . LYS A 1 81 ? 6.148 6.464 -4.167 1.00 91.44 81 LYS A O 1
ATOM 639 N N . ALA A 1 82 ? 6.818 6.462 -6.315 1.00 90.88 82 ALA A N 1
ATOM 640 C CA . ALA A 1 82 ? 5.626 7.120 -6.836 1.00 90.88 82 ALA A CA 1
ATOM 641 C C . ALA A 1 82 ? 4.416 6.180 -6.770 1.00 90.88 82 ALA A C 1
ATOM 643 O O . ALA A 1 82 ? 3.374 6.601 -6.276 1.00 90.88 82 ALA A O 1
ATOM 644 N N . ASP A 1 83 ? 4.575 4.906 -7.143 1.00 93.00 83 ASP A N 1
ATOM 645 C CA . ASP A 1 83 ? 3.509 3.899 -7.034 1.00 93.00 83 ASP A CA 1
ATOM 646 C C . ASP A 1 83 ? 3.055 3.695 -5.578 1.00 93.00 83 ASP A C 1
ATOM 648 O O . ASP A 1 83 ? 1.859 3.729 -5.277 1.00 93.00 83 ASP A O 1
ATOM 652 N N . ILE A 1 84 ? 4.004 3.571 -4.639 1.00 94.56 84 ILE A N 1
ATOM 653 C CA . ILE A 1 84 ? 3.696 3.511 -3.199 1.00 94.56 84 ILE A CA 1
ATOM 654 C C . ILE A 1 84 ? 3.025 4.818 -2.744 1.00 94.56 84 ILE A C 1
ATOM 656 O O . ILE A 1 84 ? 2.073 4.793 -1.967 1.00 94.56 84 ILE A O 1
ATOM 660 N N . GLY A 1 85 ? 3.480 5.966 -3.251 1.00 94.56 85 GLY A N 1
ATOM 661 C CA . GLY A 1 85 ? 2.877 7.272 -2.990 1.00 94.56 85 GLY A CA 1
ATOM 662 C C . GLY A 1 85 ? 1.421 7.370 -3.449 1.00 94.56 85 GLY A C 1
ATOM 663 O O . GLY A 1 85 ? 0.591 7.894 -2.709 1.00 94.56 85 GLY A O 1
ATOM 664 N N . SER A 1 86 ? 1.089 6.834 -4.623 1.00 95.25 86 SER A N 1
ATOM 665 C CA . SER A 1 86 ? -0.290 6.779 -5.116 1.00 95.25 86 SER A CA 1
ATOM 666 C C . SER A 1 86 ? -1.176 5.887 -4.248 1.00 95.25 86 SER A C 1
ATOM 668 O O . SER A 1 86 ? -2.309 6.264 -3.960 1.00 95.25 86 SER A O 1
ATOM 670 N N . LEU A 1 87 ? -0.665 4.746 -3.775 1.00 96.38 87 LEU A N 1
ATOM 671 C CA . LEU A 1 87 ? -1.388 3.899 -2.821 1.00 96.38 87 LEU A CA 1
ATOM 672 C C . LEU A 1 87 ? -1.678 4.638 -1.505 1.00 96.38 87 LEU A C 1
ATOM 674 O O . LEU A 1 87 ? -2.796 4.560 -1.000 1.00 96.38 87 LEU A O 1
ATOM 678 N N . ILE A 1 88 ? -0.697 5.373 -0.970 1.00 96.56 88 ILE A N 1
ATOM 679 C CA . ILE A 1 88 ? -0.869 6.206 0.234 1.00 96.56 88 ILE A CA 1
ATOM 680 C C . ILE A 1 88 ? -1.936 7.282 0.003 1.00 96.56 88 ILE A C 1
ATOM 682 O O . ILE A 1 88 ? -2.794 7.477 0.859 1.00 96.56 88 ILE A O 1
ATOM 686 N N . GLY A 1 89 ? -1.908 7.958 -1.149 1.00 96.62 89 GLY A N 1
ATOM 687 C CA . GLY A 1 89 ? -2.890 8.987 -1.497 1.00 96.62 89 GLY A CA 1
ATOM 688 C C . GLY A 1 89 ? -4.323 8.456 -1.498 1.00 96.62 89 GLY A C 1
ATOM 689 O O . GLY A 1 89 ? -5.189 9.025 -0.834 1.00 96.62 89 GLY A O 1
ATOM 690 N N . ASP A 1 90 ? -4.557 7.323 -2.163 1.00 96.06 90 ASP A N 1
ATOM 691 C CA . ASP A 1 90 ? -5.885 6.703 -2.192 1.00 96.06 90 ASP A CA 1
ATOM 692 C C . ASP A 1 90 ? -6.310 6.193 -0.797 1.00 96.06 90 ASP A C 1
ATOM 694 O O . ASP A 1 90 ? -7.492 6.218 -0.456 1.00 96.06 90 ASP A O 1
ATOM 698 N N . LEU A 1 91 ? -5.358 5.764 0.040 1.00 93.88 91 LEU A N 1
ATOM 699 C CA . LEU A 1 91 ? -5.630 5.364 1.422 1.00 93.88 91 LEU A CA 1
ATOM 700 C C . LEU A 1 91 ? -6.041 6.569 2.288 1.00 93.88 91 LEU A C 1
ATOM 702 O O . LEU A 1 91 ? -6.973 6.466 3.079 1.00 93.88 91 LEU A O 1
ATOM 706 N N . ILE A 1 92 ? -5.408 7.734 2.116 1.00 93.56 92 ILE A N 1
ATOM 707 C CA . ILE A 1 92 ? -5.829 8.982 2.779 1.00 93.56 92 ILE A CA 1
ATOM 708 C C . ILE A 1 92 ? -7.248 9.365 2.353 1.00 93.56 92 ILE A C 1
ATOM 710 O O . ILE A 1 92 ? -8.060 9.733 3.200 1.00 93.56 92 ILE A O 1
ATOM 714 N N . GLN A 1 93 ? -7.566 9.252 1.062 1.00 92.62 93 GLN A N 1
ATOM 715 C CA . GLN A 1 93 ? -8.915 9.531 0.577 1.00 92.62 93 GLN A CA 1
ATOM 716 C C . GLN A 1 93 ? -9.947 8.585 1.208 1.00 92.62 93 GLN A C 1
ATOM 718 O O . GLN A 1 93 ? -10.968 9.055 1.708 1.00 92.62 93 GLN A O 1
ATOM 723 N N . LEU A 1 94 ? -9.650 7.281 1.265 1.00 89.62 94 LEU A N 1
ATOM 724 C CA . LEU A 1 94 ? -10.505 6.289 1.922 1.00 89.62 94 LEU A CA 1
ATOM 725 C C . LEU A 1 94 ? -10.792 6.654 3.386 1.00 89.62 94 LEU A C 1
ATOM 727 O O . LEU A 1 94 ? -11.920 6.495 3.846 1.00 89.62 94 LEU A O 1
ATOM 731 N N . ARG A 1 95 ? -9.789 7.155 4.117 1.00 86.62 95 ARG A N 1
ATOM 732 C CA . ARG A 1 95 ? -9.963 7.635 5.495 1.00 86.62 95 ARG A CA 1
ATOM 733 C C . ARG A 1 95 ? -10.997 8.745 5.587 1.00 86.62 95 ARG A C 1
ATOM 735 O O . ARG A 1 95 ? -11.904 8.656 6.406 1.00 86.62 95 ARG A O 1
ATOM 742 N N . ASN A 1 96 ? -10.840 9.770 4.754 1.00 86.88 96 ASN A N 1
ATOM 743 C CA . ASN A 1 96 ? -11.693 10.953 4.778 1.00 86.88 96 ASN A CA 1
ATOM 744 C C . ASN A 1 96 ? -13.142 10.566 4.444 1.00 86.88 96 ASN A C 1
ATOM 746 O O . ASN A 1 96 ? -14.066 10.979 5.131 1.00 86.88 96 ASN A O 1
ATOM 750 N N . GLU A 1 97 ? -13.337 9.671 3.470 1.00 85.31 97 GLU A N 1
ATOM 751 C CA . GLU A 1 97 ? -14.658 9.136 3.111 1.00 85.31 97 GLU A CA 1
ATOM 752 C C . GLU A 1 97 ? -15.326 8.321 4.233 1.00 85.31 97 GLU A C 1
ATOM 754 O O . GLU A 1 97 ? -16.547 8.164 4.230 1.00 85.31 97 GLU A O 1
ATOM 759 N N . ILE A 1 98 ? -14.552 7.763 5.169 1.00 79.00 98 ILE A N 1
ATOM 760 C CA . ILE A 1 98 ? -15.075 7.055 6.345 1.00 79.00 98 ILE A CA 1
ATOM 761 C C . ILE A 1 98 ? -15.366 8.038 7.484 1.00 79.00 98 ILE A C 1
ATOM 763 O O . ILE A 1 98 ? -16.388 7.887 8.144 1.00 79.00 98 ILE A O 1
ATOM 767 N N . GLU A 1 99 ? -14.494 9.024 7.712 1.00 75.75 99 GLU A N 1
ATOM 768 C CA . GLU A 1 99 ? -14.642 10.026 8.781 1.00 75.75 99 GLU A CA 1
ATOM 769 C C . GLU A 1 99 ? -15.785 11.028 8.507 1.00 75.75 99 GLU A C 1
ATOM 771 O O . GLU A 1 99 ? -16.383 11.530 9.456 1.00 75.75 99 GLU A O 1
ATOM 776 N N . ASP A 1 100 ? -16.135 11.270 7.239 1.00 70.00 100 ASP A N 1
ATOM 777 C CA . ASP A 1 100 ? -17.233 12.163 6.827 1.00 70.00 100 ASP A CA 1
ATOM 778 C C . ASP A 1 100 ? -18.641 11.509 6.872 1.00 70.00 100 ASP A C 1
ATOM 780 O O . ASP A 1 100 ? -19.628 12.144 6.481 1.00 70.00 100 ASP A O 1
ATOM 784 N N . ARG A 1 101 ? -18.764 10.246 7.310 1.00 57.97 101 ARG A N 1
ATOM 785 C CA . ARG A 1 101 ? -20.027 9.473 7.344 1.00 57.97 101 ARG A CA 1
ATOM 786 C C . ARG A 1 101 ? -20.597 9.299 8.745 1.00 57.97 101 ARG A C 1
ATOM 788 O O . ARG A 1 101 ? -21.847 9.309 8.838 1.00 57.97 101 ARG A O 1
#

Radius of gyration: 13.75 Å; chains: 1; bounding box: 38×21×37 Å

Secondary structure (DSSP, 8-state):
--HHHHHHHHHHHHHHHHHHHHHT-SS-HHHHHHHHHHHHHHHHH----S-HHHHHHHHHHHHHHHHHH---SS-SS--HHHHHHHHHHHHHHHHHHHHT-

Foldseek 3Di:
DQPQVVLLVVLVVLLVVQCVVLCPDPFPSVQSNVLSVVLVVCSVPQDGDSDSVVSLVVSLVVLVVCLVPPDDPDHDDDHSSVSSVVSSVVSVVVVVVVVVD

Sequence (101 aa):
MSENKNLKHLVLALLNNHRQKAANSAYDKSVAIQAIATAGKLIDTFQWTESAHNDHTNLLQSLEALRENYYDSDGEYSSGKADIGSLIGDLIQLRNEIEDR